Protein AF-A0A7W1SS09-F1 (afdb_monomer)

Secondary structure (DSSP, 8-state):
---------EEEE-SSBSSEEEEEE-S-TT-EEEEEEEETTS-EEEEEEEE--SSEEEEE-TTS-SEEEEEEEE-SS-EEEEEEEE--

Sequence (88 aa):
MEEIAREPAIRIFPNPAKGEINIQINDLSSERLEISLVDVLGRVVLSKQFINTQNELRLSLDDVDNGIFFLQVKSGTFTFHERIIIQK

Structure (mmCIF, N/CA/C/O backbone):
data_AF-A0A7W1SS09-F1
#
_entry.id   AF-A0A7W1SS09-F1
#
loop_
_atom_site.group_PDB
_atom_site.id
_atom_site.type_symbol
_atom_site.label_atom_id
_atom_site.label_alt_id
_atom_site.label_comp_id
_atom_site.label_asym_id
_atom_site.label_entity_id
_atom_site.label_seq_id
_atom_site.pdbx_PDB_ins_code
_atom_site.Cartn_x
_atom_site.Cartn_y
_atom_site.Cartn_z
_atom_site.occupancy
_atom_site.B_iso_or_equiv
_atom_site.auth_seq_id
_atom_site.auth_comp_id
_atom_site.auth_asym_id
_atom_site.auth_atom_id
_atom_site.pdbx_PDB_model_num
ATOM 1 N N . MET A 1 1 ? 16.013 -26.358 -18.661 1.00 52.84 1 MET A N 1
ATOM 2 C CA . MET A 1 1 ? 16.274 -25.283 -17.685 1.00 52.84 1 MET A CA 1
ATOM 3 C C . MET A 1 1 ? 14.974 -24.535 -17.545 1.00 52.84 1 MET A C 1
ATOM 5 O O . MET A 1 1 ? 14.500 -2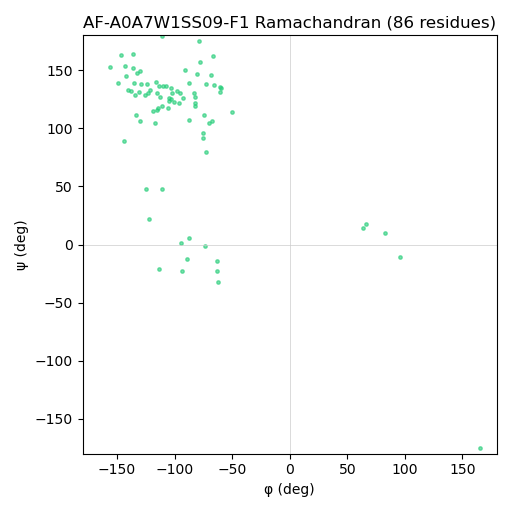4.009 -18.540 1.00 52.84 1 MET A O 1
ATOM 9 N N . GLU A 1 2 ? 14.353 -24.609 -16.377 1.00 50.44 2 GLU A N 1
ATOM 10 C CA . GLU A 1 2 ? 13.147 -23.841 -16.086 1.00 50.44 2 GLU A CA 1
ATOM 11 C C . GLU A 1 2 ? 13.624 -22.493 -15.555 1.00 50.44 2 GLU A C 1
ATOM 13 O O . GLU A 1 2 ? 14.226 -22.409 -14.485 1.00 50.44 2 GLU A O 1
ATOM 18 N N . GLU A 1 3 ? 13.486 -21.458 -16.376 1.00 53.28 3 GLU A N 1
ATOM 19 C CA . GLU A 1 3 ? 13.744 -20.088 -15.963 1.00 53.28 3 GLU A CA 1
ATOM 20 C C . GLU A 1 3 ? 12.559 -19.666 -15.098 1.00 53.28 3 GLU A C 1
ATOM 22 O O . GLU A 1 3 ? 11.512 -19.259 -15.596 1.00 53.28 3 GLU A O 1
ATOM 27 N N . ILE A 1 4 ? 12.680 -19.877 -13.787 1.00 56.47 4 ILE A N 1
ATOM 28 C CA . ILE A 1 4 ? 11.680 -19.401 -12.837 1.00 56.47 4 ILE A CA 1
ATOM 29 C C . ILE A 1 4 ? 11.776 -17.879 -12.869 1.00 56.47 4 ILE A C 1
ATOM 31 O O . ILE A 1 4 ? 12.749 -17.309 -12.366 1.00 56.47 4 ILE A O 1
ATOM 35 N N . ALA A 1 5 ? 10.791 -17.232 -13.492 1.00 55.88 5 ALA A N 1
ATOM 36 C CA . ALA A 1 5 ? 10.615 -15.794 -13.404 1.00 55.88 5 ALA A CA 1
ATOM 37 C C . ALA A 1 5 ? 10.643 -15.413 -11.918 1.00 55.88 5 ALA A C 1
ATOM 39 O O . ALA A 1 5 ? 9.802 -15.856 -11.134 1.00 55.88 5 ALA A O 1
ATOM 40 N N . ARG A 1 6 ? 11.671 -14.667 -11.506 1.00 60.56 6 ARG A N 1
ATOM 41 C CA . ARG A 1 6 ? 11.770 -14.175 -10.134 1.00 60.56 6 ARG A CA 1
ATOM 42 C C . ARG A 1 6 ? 10.691 -13.122 -9.953 1.00 60.56 6 ARG A C 1
ATOM 44 O O . ARG A 1 6 ? 10.834 -12.010 -10.452 1.00 60.56 6 ARG A O 1
ATOM 51 N N . GLU A 1 7 ? 9.616 -13.476 -9.259 1.00 64.00 7 GLU A N 1
ATOM 52 C CA . GLU A 1 7 ? 8.686 -12.469 -8.767 1.00 64.00 7 GLU A CA 1
ATOM 53 C C . GLU A 1 7 ? 9.447 -11.522 -7.827 1.00 64.00 7 GLU A C 1
ATOM 55 O O . GLU A 1 7 ? 10.245 -11.982 -6.998 1.00 64.00 7 GLU A O 1
ATOM 60 N N . PRO A 1 8 ? 9.251 -10.203 -7.961 1.00 67.56 8 PRO A N 1
ATOM 61 C CA . PRO A 1 8 ? 9.933 -9.238 -7.120 1.00 67.56 8 PRO A CA 1
ATOM 62 C C . PRO A 1 8 ? 9.564 -9.469 -5.655 1.00 67.56 8 PRO A C 1
ATOM 64 O O . PRO A 1 8 ? 8.391 -9.579 -5.294 1.00 67.56 8 PRO A O 1
ATOM 67 N N . ALA A 1 9 ? 10.574 -9.525 -4.788 1.00 82.19 9 ALA A N 1
ATOM 68 C CA . ALA A 1 9 ? 10.353 -9.678 -3.358 1.00 82.19 9 ALA A CA 1
ATOM 69 C C . ALA A 1 9 ? 9.867 -8.345 -2.768 1.00 82.19 9 ALA A C 1
ATOM 71 O O . ALA A 1 9 ? 10.676 -7.476 -2.429 1.00 82.19 9 ALA A O 1
ATOM 72 N N . ILE A 1 10 ? 8.544 -8.204 -2.646 1.00 88.88 10 ILE A N 1
ATOM 73 C CA . ILE A 1 10 ? 7.877 -7.052 -2.030 1.00 88.88 10 ILE A CA 1
ATOM 74 C C . ILE A 1 10 ? 7.524 -7.388 -0.579 1.00 88.88 10 ILE A C 1
ATOM 76 O O . ILE A 1 10 ? 6.975 -8.450 -0.289 1.00 88.88 10 ILE A O 1
ATOM 80 N N . ARG A 1 11 ? 7.848 -6.487 0.352 1.00 91.25 11 ARG A N 1
ATOM 81 C CA . ARG A 1 11 ? 7.487 -6.601 1.773 1.00 91.25 11 ARG A CA 1
ATOM 82 C C . ARG A 1 11 ? 6.831 -5.320 2.247 1.00 91.25 11 ARG A C 1
ATOM 84 O O . ARG A 1 11 ? 7.311 -4.237 1.932 1.00 91.25 11 ARG A O 1
ATOM 91 N N . ILE A 1 12 ? 5.767 -5.444 3.034 1.00 93.69 12 ILE A N 1
ATOM 92 C CA . ILE A 1 12 ? 5.034 -4.295 3.571 1.00 93.69 12 ILE A CA 1
ATOM 93 C C . ILE A 1 12 ? 4.947 -4.417 5.085 1.00 93.69 12 ILE A C 1
ATOM 95 O O . ILE A 1 12 ? 4.558 -5.460 5.609 1.00 93.69 12 ILE A O 1
ATOM 99 N N . PHE A 1 13 ? 5.326 -3.356 5.793 1.00 95.88 13 PHE A N 1
ATOM 100 C CA . PHE A 1 13 ? 5.320 -3.328 7.252 1.00 95.88 13 PHE A CA 1
ATOM 101 C C . PHE A 1 13 ? 5.228 -1.894 7.797 1.00 95.88 13 PHE A C 1
ATOM 103 O O . PHE A 1 13 ? 5.714 -0.965 7.159 1.00 95.88 13 PHE A O 1
ATOM 110 N N . PRO A 1 14 ? 4.680 -1.690 9.004 1.00 94.25 14 PRO A N 1
ATOM 111 C CA . PRO A 1 14 ? 4.024 -2.691 9.842 1.00 94.25 14 PRO A CA 1
ATOM 112 C C . PRO A 1 14 ? 2.591 -3.001 9.374 1.00 94.25 14 PRO A C 1
ATOM 114 O O . PRO A 1 14 ? 1.943 -2.193 8.717 1.00 94.25 14 PRO A O 1
ATOM 117 N N . ASN A 1 15 ? 2.094 -4.181 9.744 1.00 92.19 15 ASN A N 1
ATOM 118 C CA . ASN A 1 15 ? 0.685 -4.558 9.632 1.00 92.19 15 ASN A CA 1
ATOM 119 C C . ASN A 1 15 ? 0.263 -5.207 10.969 1.00 92.19 15 ASN A C 1
ATOM 121 O O . ASN A 1 15 ? 0.777 -6.285 11.274 1.00 92.19 15 ASN A O 1
ATOM 125 N N . PRO A 1 16 ? -0.609 -4.587 11.790 1.00 94.62 16 PRO A N 1
ATOM 126 C CA . PRO A 1 16 ? -1.374 -3.366 11.516 1.00 94.62 16 PRO A CA 1
ATOM 127 C C . PRO A 1 16 ? -0.533 -2.081 11.408 1.00 94.62 16 PRO A C 1
ATOM 129 O O . PRO A 1 16 ? 0.461 -1.911 12.115 1.00 94.62 16 PRO A O 1
ATOM 132 N N . ALA A 1 17 ? -0.954 -1.171 10.531 1.00 95.12 17 ALA A N 1
ATOM 133 C CA . ALA A 1 17 ? -0.338 0.126 10.282 1.00 95.12 17 ALA A CA 1
ATOM 134 C C . ALA A 1 17 ? -0.880 1.204 11.233 1.00 95.12 17 ALA A C 1
ATOM 136 O O . ALA A 1 17 ? -2.087 1.286 11.460 1.00 95.12 17 ALA A O 1
ATOM 137 N N . LYS A 1 18 ? 0.006 2.074 11.732 1.00 92.94 18 LYS A N 1
ATOM 138 C CA . LYS A 1 18 ? -0.318 3.182 12.654 1.00 92.94 18 LYS A CA 1
ATOM 139 C C . LYS A 1 18 ? -0.160 4.557 11.993 1.00 92.94 18 LYS A C 1
ATOM 141 O O . LYS A 1 18 ? 0.501 5.432 12.535 1.00 92.94 18 LYS A O 1
ATOM 146 N N . GLY A 1 19 ? -0.705 4.719 10.789 1.00 90.06 19 GLY A N 1
ATOM 147 C CA . GLY A 1 19 ? -0.611 5.969 10.017 1.00 90.06 19 GLY A CA 1
ATOM 148 C C . GLY A 1 19 ? 0.515 6.014 8.984 1.00 90.06 19 GLY A C 1
ATOM 149 O O . GLY A 1 19 ? 0.478 6.852 8.095 1.00 90.06 19 GLY A O 1
ATOM 150 N N . GLU A 1 20 ? 1.449 5.065 8.988 1.00 94.44 20 GLU A N 1
ATOM 151 C CA . GLU A 1 20 ? 2.415 4.889 7.900 1.00 94.44 20 GLU A CA 1
ATOM 152 C C . GLU A 1 20 ? 2.717 3.409 7.649 1.00 94.44 20 GLU A C 1
ATOM 154 O O . GLU A 1 20 ? 2.608 2.575 8.554 1.00 94.44 20 GLU A O 1
ATOM 159 N N . ILE A 1 21 ? 3.105 3.094 6.412 1.00 95.25 21 ILE A N 1
ATOM 160 C CA . ILE A 1 21 ? 3.698 1.810 6.029 1.00 95.25 21 ILE A CA 1
ATOM 161 C C . ILE A 1 21 ? 4.976 2.040 5.228 1.00 95.25 21 ILE A C 1
ATOM 163 O O . ILE A 1 21 ? 5.098 3.008 4.476 1.00 95.25 21 ILE A O 1
ATOM 167 N N . ASN A 1 22 ? 5.907 1.106 5.362 1.00 94.19 22 ASN A N 1
ATOM 168 C CA . ASN A 1 22 ? 7.077 0.972 4.515 1.00 94.19 22 ASN A CA 1
ATOM 169 C C . ASN A 1 22 ? 6.838 -0.177 3.541 1.00 94.19 22 ASN A C 1
ATOM 171 O O . ASN A 1 22 ? 6.35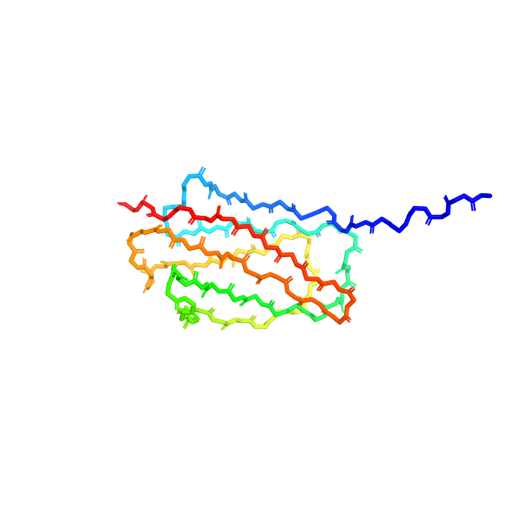4 -1.248 3.916 1.00 94.19 22 ASN A O 1
ATOM 175 N N . ILE A 1 23 ? 7.166 0.079 2.284 1.00 92.44 23 ILE A N 1
ATOM 176 C CA . ILE A 1 23 ? 7.052 -0.845 1.169 1.00 92.44 23 ILE A CA 1
ATOM 177 C C . ILE A 1 23 ? 8.477 -1.071 0.684 1.00 92.44 23 ILE A C 1
ATOM 179 O O . ILE A 1 23 ? 9.082 -0.193 0.071 1.00 92.44 23 ILE A O 1
ATOM 183 N N . GLN A 1 24 ? 9.029 -2.234 1.003 1.00 90.88 24 GLN A N 1
ATOM 184 C CA . GLN A 1 24 ? 10.347 -2.642 0.551 1.00 90.88 24 GLN A CA 1
ATOM 185 C C . GLN A 1 24 ? 10.207 -3.434 -0.745 1.00 90.88 24 GLN A C 1
ATOM 187 O O . GLN A 1 24 ? 9.456 -4.408 -0.798 1.00 90.88 24 GLN A O 1
ATOM 192 N N . ILE A 1 25 ? 10.929 -3.017 -1.777 1.00 87.62 25 ILE A N 1
ATOM 193 C CA . ILE A 1 25 ? 10.850 -3.563 -3.127 1.00 87.62 25 ILE A CA 1
ATOM 194 C C . ILE A 1 25 ? 12.268 -3.876 -3.591 1.00 87.62 25 ILE A C 1
ATOM 196 O O . ILE A 1 25 ? 13.044 -2.972 -3.902 1.00 87.62 25 ILE A O 1
ATOM 200 N N . ASN A 1 26 ? 12.607 -5.162 -3.628 1.00 81.69 26 ASN A N 1
ATOM 201 C CA . ASN A 1 26 ? 13.900 -5.613 -4.135 1.00 81.69 26 ASN A CA 1
ATOM 202 C C . ASN A 1 26 ? 13.809 -5.915 -5.639 1.00 81.69 26 ASN A C 1
ATOM 204 O O . ASN A 1 26 ? 12.757 -6.317 -6.131 1.00 81.69 26 ASN A O 1
ATOM 208 N N . ASP A 1 27 ? 14.925 -5.741 -6.348 1.00 73.75 27 ASP A N 1
ATOM 209 C CA . ASP A 1 27 ? 15.108 -6.125 -7.758 1.00 73.75 27 ASP A CA 1
ATOM 210 C C . ASP A 1 27 ? 14.264 -5.363 -8.806 1.00 73.75 27 ASP A C 1
ATOM 212 O O . ASP A 1 27 ? 14.176 -5.798 -9.949 1.00 73.75 27 ASP A O 1
ATOM 216 N N . LEU A 1 28 ? 13.700 -4.194 -8.467 1.00 71.50 28 LEU A N 1
ATOM 217 C CA . LEU A 1 28 ? 12.907 -3.359 -9.394 1.00 71.50 28 LEU A CA 1
ATOM 218 C C . LEU A 1 28 ? 13.425 -1.922 -9.506 1.00 71.50 28 LEU A C 1
ATOM 220 O O . LEU A 1 28 ? 12.667 -0.960 -9.369 1.00 71.50 28 LEU A O 1
ATOM 224 N N . SER A 1 29 ? 14.730 -1.742 -9.693 1.00 70.62 29 SER A N 1
ATOM 225 C CA . SER A 1 29 ? 15.304 -0.400 -9.782 1.00 70.62 29 SER A CA 1
ATOM 226 C C . SER A 1 29 ? 14.811 0.346 -11.028 1.00 70.62 29 SER A C 1
ATOM 228 O O . SER A 1 29 ? 14.761 -0.187 -12.131 1.00 70.62 29 SER A O 1
ATOM 230 N N . SER A 1 30 ? 14.477 1.624 -10.851 1.00 75.75 30 SER A N 1
ATOM 231 C CA . SER A 1 30 ? 14.062 2.553 -11.912 1.00 75.75 30 SER A CA 1
ATOM 232 C C . SER A 1 30 ? 12.757 2.205 -12.647 1.00 75.75 30 SER A C 1
ATOM 234 O O . SER A 1 30 ? 12.454 2.823 -13.669 1.00 75.75 30 SER A O 1
ATOM 236 N N . GLU A 1 31 ? 11.938 1.290 -12.121 1.00 82.38 31 GLU A N 1
ATOM 237 C CA . GLU A 1 31 ? 10.591 1.046 -12.645 1.00 82.38 31 GLU A CA 1
ATOM 238 C C . GLU A 1 31 ? 9.577 2.084 -12.141 1.00 82.38 31 GLU A C 1
ATOM 240 O O . GLU A 1 31 ? 9.656 2.576 -11.010 1.00 82.38 31 GLU A O 1
ATOM 245 N N . ARG A 1 32 ? 8.595 2.417 -12.990 1.00 89.12 32 ARG A N 1
ATOM 246 C CA . ARG A 1 32 ? 7.434 3.216 -12.584 1.00 89.12 32 ARG A CA 1
ATOM 247 C C . ARG A 1 32 ? 6.414 2.295 -11.926 1.00 89.12 32 ARG A C 1
ATOM 249 O O . ARG A 1 32 ? 5.878 1.404 -12.578 1.00 89.12 32 ARG A O 1
ATOM 256 N N . LEU A 1 33 ? 6.112 2.577 -10.667 1.00 91.00 33 LEU A N 1
ATOM 257 C CA . LEU A 1 33 ? 5.141 1.853 -9.865 1.00 91.00 33 LEU A CA 1
ATOM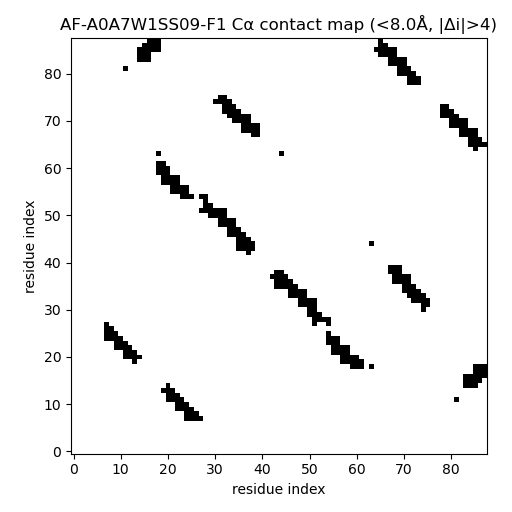 258 C C . LEU A 1 33 ? 3.909 2.717 -9.616 1.00 91.00 33 LEU A C 1
ATOM 260 O O . LEU A 1 33 ? 4.013 3.897 -9.282 1.00 91.00 33 LEU A O 1
ATOM 264 N N . GLU A 1 34 ? 2.741 2.110 -9.750 1.00 93.62 34 GLU A N 1
ATOM 265 C CA . GLU A 1 34 ? 1.461 2.666 -9.335 1.00 93.62 34 GLU A CA 1
ATOM 266 C C . GLU A 1 34 ? 1.014 1.951 -8.062 1.00 93.62 34 GLU A C 1
ATOM 268 O O . GLU A 1 34 ? 0.810 0.737 -8.050 1.00 93.62 34 GLU A O 1
ATOM 273 N N . ILE A 1 35 ? 0.887 2.710 -6.979 1.00 93.81 35 ILE A N 1
ATOM 274 C CA . ILE A 1 35 ? 0.495 2.205 -5.670 1.00 93.81 35 ILE A CA 1
ATOM 275 C C . ILE A 1 35 ? -0.884 2.744 -5.355 1.00 93.81 35 ILE A C 1
ATOM 277 O O . ILE A 1 35 ? -1.075 3.956 -5.276 1.00 93.81 35 ILE A O 1
ATOM 281 N N . SER A 1 36 ? -1.837 1.840 -5.168 1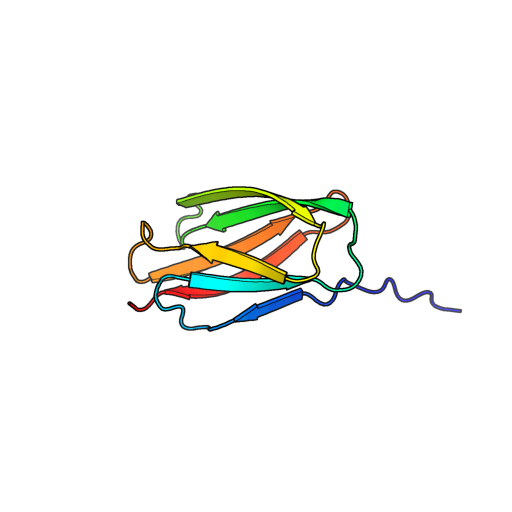.00 95.69 36 SER A N 1
ATOM 282 C CA . SER A 1 36 ? -3.214 2.176 -4.820 1.00 95.69 36 SER A CA 1
ATOM 283 C C . SER A 1 36 ? -3.627 1.468 -3.540 1.00 95.69 36 SER A C 1
ATOM 285 O O . SER A 1 36 ? -3.327 0.294 -3.350 1.00 95.69 36 SER A O 1
ATOM 287 N N . LEU A 1 37 ? -4.331 2.175 -2.667 1.00 96.06 37 LEU A N 1
ATOM 288 C CA . LEU A 1 37 ? -5.002 1.601 -1.513 1.00 96.06 37 LEU A CA 1
ATOM 289 C C . LEU A 1 37 ? -6.493 1.519 -1.824 1.00 96.06 37 LEU A C 1
ATOM 291 O O . LEU A 1 37 ? -7.109 2.521 -2.192 1.00 96.06 37 LEU A O 1
ATOM 295 N N . VAL A 1 38 ? -7.056 0.326 -1.689 1.00 96.81 38 VAL A N 1
ATOM 296 C CA . VAL A 1 38 ? -8.438 0.021 -2.058 1.00 96.81 38 VAL A CA 1
ATOM 297 C C . VAL A 1 38 ? -9.178 -0.487 -0.829 1.00 96.81 38 VAL A C 1
ATOM 299 O O . VAL A 1 38 ? -8.659 -1.331 -0.100 1.00 96.81 38 VAL A O 1
ATOM 302 N N . ASP A 1 39 ? -10.374 0.026 -0.564 1.00 95.06 39 ASP A N 1
ATOM 303 C CA . ASP A 1 39 ? -11.201 -0.476 0.534 1.00 95.06 39 ASP A CA 1
ATOM 304 C C . ASP A 1 39 ? -11.922 -1.790 0.176 1.00 95.06 39 ASP A C 1
ATOM 306 O O . ASP A 1 39 ? -11.880 -2.275 -0.956 1.00 95.06 39 ASP A O 1
ATOM 310 N N . VAL A 1 40 ? -12.620 -2.380 1.150 1.00 93.94 40 VAL A N 1
ATOM 311 C CA . VAL A 1 40 ? -13.378 -3.633 0.960 1.00 93.94 40 VAL A CA 1
ATOM 312 C C . VAL A 1 40 ? -14.527 -3.529 -0.051 1.00 93.94 40 VAL A C 1
ATOM 314 O O . VAL A 1 40 ? -15.050 -4.554 -0.478 1.00 93.94 40 VAL A O 1
ATOM 317 N N . LEU A 1 41 ? -14.931 -2.313 -0.430 1.00 94.56 41 LEU A N 1
ATOM 318 C CA . LEU A 1 41 ? -15.966 -2.049 -1.432 1.00 94.56 41 LEU A CA 1
ATOM 319 C C . LEU A 1 41 ? -15.370 -1.819 -2.831 1.00 94.56 41 LEU A C 1
ATOM 321 O O . LEU A 1 41 ? -16.117 -1.558 -3.773 1.00 94.56 41 LEU A O 1
ATOM 325 N N . GLY A 1 42 ? -14.044 -1.900 -2.982 1.00 92.69 42 GLY A N 1
ATOM 326 C CA . GLY A 1 42 ? -13.350 -1.668 -4.247 1.00 92.69 42 GLY A CA 1
ATOM 327 C C . GLY A 1 42 ? -13.084 -0.191 -4.555 1.00 92.69 42 GLY A C 1
ATOM 328 O O . GLY A 1 42 ? -12.689 0.134 -5.674 1.00 92.69 42 GLY A O 1
ATOM 329 N N . ARG A 1 43 ? -13.297 0.724 -3.602 1.00 94.81 43 ARG A N 1
ATOM 330 C CA . ARG A 1 43 ? -13.045 2.157 -3.803 1.00 94.81 43 ARG A CA 1
ATOM 331 C C . ARG A 1 43 ? -11.569 2.457 -3.568 1.00 94.81 43 ARG A C 1
ATOM 333 O O . ARG A 1 43 ? -11.014 2.083 -2.537 1.00 94.81 43 ARG A O 1
ATOM 340 N N . VAL A 1 44 ? -10.945 3.168 -4.505 1.00 94.94 44 VAL A N 1
ATOM 341 C CA . VAL A 1 44 ? -9.570 3.661 -4.352 1.00 94.94 44 VAL A CA 1
ATOM 342 C C . VAL A 1 44 ? -9.582 4.838 -3.379 1.00 94.94 44 VAL A C 1
ATOM 344 O O . VAL A 1 44 ? -10.126 5.894 -3.693 1.00 94.94 44 VAL A O 1
ATOM 347 N N . VAL A 1 45 ? -8.994 4.648 -2.200 1.00 94.69 45 VAL A N 1
ATOM 348 C CA . VAL A 1 45 ? -8.906 5.680 -1.151 1.00 94.69 45 VAL A CA 1
ATOM 349 C C . VAL A 1 45 ? -7.608 6.480 -1.230 1.00 94.69 45 VAL A C 1
ATOM 351 O O . VAL A 1 45 ? -7.548 7.615 -0.771 1.00 94.69 45 VAL A O 1
ATOM 354 N N . LEU A 1 46 ? -6.572 5.910 -1.845 1.00 93.69 46 LEU A N 1
ATOM 355 C CA . LEU A 1 46 ? -5.305 6.578 -2.112 1.00 93.69 46 LEU A CA 1
ATOM 356 C C . LEU A 1 46 ? -4.702 6.003 -3.391 1.00 93.69 46 LEU A C 1
ATOM 3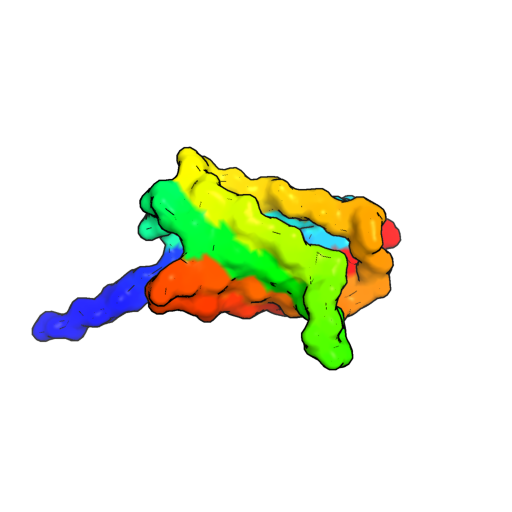58 O O . LEU A 1 46 ? -4.724 4.793 -3.586 1.00 93.69 46 LEU A O 1
ATOM 362 N N . SER A 1 47 ? -4.131 6.854 -4.242 1.00 94.12 47 SER A N 1
ATOM 363 C CA . SER A 1 47 ? -3.331 6.427 -5.393 1.00 94.12 47 SER A CA 1
ATOM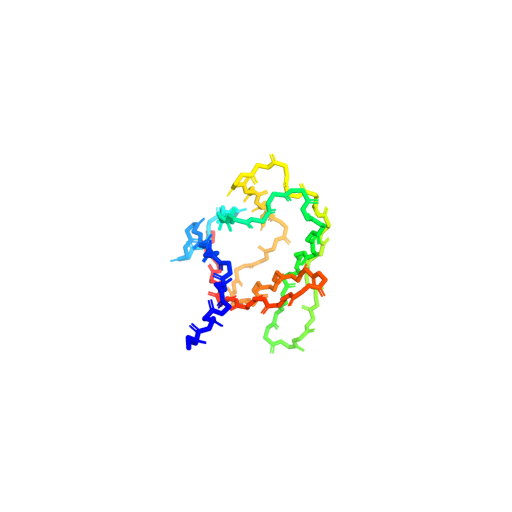 364 C C . SER A 1 47 ? -2.131 7.348 -5.560 1.00 94.12 47 SER A C 1
ATOM 366 O O . SER A 1 47 ? -2.254 8.572 -5.468 1.00 94.12 47 SER A O 1
ATOM 368 N N . LYS A 1 48 ? -0.954 6.756 -5.758 1.00 92.06 48 LYS A N 1
ATOM 369 C CA . LYS A 1 48 ? 0.304 7.467 -5.971 1.00 92.06 48 LYS A CA 1
ATOM 370 C C . LYS A 1 48 ? 1.161 6.736 -6.993 1.00 92.06 48 LYS A C 1
ATOM 372 O O . LYS A 1 48 ? 1.188 5.510 -7.045 1.00 92.06 48 LYS A O 1
ATOM 377 N N . GLN A 1 49 ? 1.895 7.508 -7.784 1.00 91.38 49 GLN A N 1
ATOM 378 C CA . GLN A 1 49 ? 2.888 6.991 -8.718 1.00 91.38 49 GLN A CA 1
ATOM 379 C C . GLN A 1 49 ? 4.284 7.308 -8.199 1.00 91.38 49 GLN A C 1
ATOM 381 O O . GLN A 1 49 ? 4.549 8.429 -7.766 1.00 91.38 49 GLN A O 1
ATOM 386 N N . PHE A 1 50 ? 5.176 6.329 -8.277 1.00 86.44 50 PHE A N 1
ATOM 387 C CA . PHE A 1 50 ? 6.559 6.462 -7.844 1.00 86.44 50 PHE A CA 1
ATOM 388 C C . PHE A 1 50 ? 7.494 5.907 -8.907 1.00 86.44 50 PHE A C 1
ATOM 390 O O . PHE A 1 50 ? 7.164 4.958 -9.615 1.00 86.44 50 PHE A O 1
ATOM 397 N N . ILE A 1 51 ? 8.675 6.503 -9.017 1.00 85.38 51 ILE A N 1
ATOM 398 C CA . ILE A 1 51 ? 9.798 5.877 -9.710 1.00 85.38 51 ILE A CA 1
ATOM 399 C C . ILE A 1 51 ? 10.621 5.214 -8.619 1.00 85.38 51 ILE A C 1
ATOM 401 O O . ILE A 1 51 ? 11.038 5.895 -7.681 1.00 85.38 51 ILE A O 1
ATOM 405 N N . ASN A 1 52 ? 10.822 3.903 -8.719 1.00 80.69 52 ASN A N 1
ATOM 406 C CA . ASN A 1 52 ? 11.528 3.136 -7.705 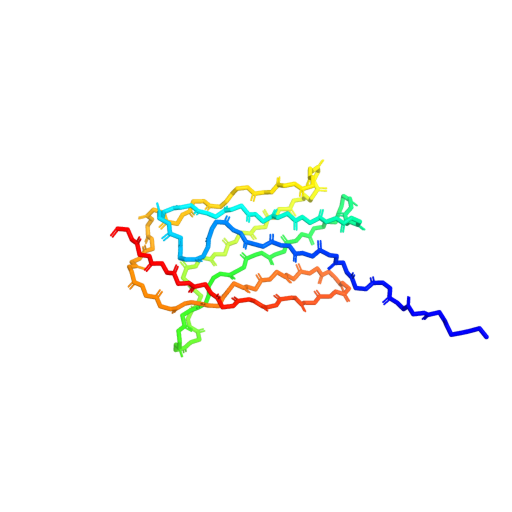1.00 80.69 52 ASN A CA 1
ATOM 407 C C . ASN A 1 52 ? 13.037 3.432 -7.757 1.00 80.69 52 ASN A C 1
ATOM 409 O O . ASN A 1 52 ? 13.818 2.703 -8.364 1.00 80.69 52 ASN A O 1
ATOM 413 N N . THR A 1 53 ? 13.452 4.558 -7.182 1.00 79.75 53 THR A N 1
ATOM 414 C CA . THR A 1 53 ? 14.860 4.979 -7.114 1.00 79.75 53 THR A CA 1
ATOM 415 C C . THR A 1 53 ? 15.573 4.446 -5.871 1.00 79.75 53 THR A C 1
ATOM 417 O O . THR A 1 53 ? 16.797 4.517 -5.792 1.00 79.75 53 THR A O 1
ATOM 420 N N . GLN A 1 54 ? 14.819 3.910 -4.909 1.00 78.12 54 GLN A N 1
ATOM 421 C CA . GLN A 1 54 ? 15.291 3.353 -3.642 1.00 78.12 54 GLN A CA 1
ATOM 422 C C . GLN A 1 54 ? 14.564 2.033 -3.380 1.00 78.12 54 GLN A C 1
ATOM 424 O O . GLN A 1 54 ? 13.423 1.882 -3.787 1.00 78.12 54 GLN A O 1
ATOM 429 N N . ASN A 1 55 ? 15.182 1.097 -2.660 1.00 83.06 55 ASN A N 1
ATOM 430 C CA . ASN A 1 55 ? 14.552 -0.197 -2.351 1.00 83.06 55 ASN A CA 1
ATOM 431 C C . ASN A 1 55 ? 13.437 -0.100 -1.296 1.00 83.06 55 ASN A C 1
ATOM 433 O O . ASN A 1 55 ? 12.847 -1.115 -0.937 1.00 83.06 55 ASN A O 1
ATOM 437 N N . GLU A 1 56 ? 13.177 1.089 -0.757 1.00 86.50 56 GLU A N 1
ATOM 438 C CA . GLU A 1 56 ? 12.191 1.322 0.288 1.00 86.50 56 GLU A CA 1
ATOM 439 C C . GLU A 1 56 ? 11.408 2.595 -0.018 1.00 86.50 56 GLU A C 1
ATOM 441 O O . GLU A 1 56 ? 11.977 3.643 -0.324 1.00 86.50 56 GLU A O 1
ATOM 446 N N . LEU A 1 57 ? 10.088 2.493 0.084 1.00 89.31 57 LEU A N 1
ATOM 447 C CA . LEU A 1 57 ? 9.163 3.600 -0.058 1.00 89.31 57 LEU A CA 1
ATOM 448 C C . LEU A 1 57 ? 8.310 3.710 1.198 1.00 89.31 57 LEU A C 1
ATOM 450 O O . LEU A 1 57 ? 7.673 2.745 1.619 1.00 89.31 57 LEU A O 1
ATOM 454 N N . ARG A 1 58 ? 8.221 4.921 1.741 1.00 91.69 58 ARG A N 1
ATOM 455 C CA . ARG A 1 58 ? 7.307 5.235 2.834 1.00 91.69 58 ARG A CA 1
ATOM 456 C C . ARG A 1 58 ? 6.009 5.827 2.300 1.00 91.69 58 ARG A C 1
ATOM 458 O O . ARG A 1 58 ? 6.023 6.789 1.530 1.00 91.69 58 ARG A O 1
ATOM 465 N N . LEU A 1 59 ? 4.887 5.285 2.755 1.00 92.69 59 LEU A N 1
ATOM 466 C CA . LEU A 1 59 ? 3.553 5.771 2.438 1.00 92.69 59 LEU A CA 1
ATOM 467 C C . LEU A 1 59 ? 2.844 6.210 3.723 1.00 92.69 59 LEU A C 1
ATOM 469 O O . LEU A 1 59 ? 2.547 5.380 4.580 1.00 92.69 59 LEU A O 1
ATOM 473 N N . SER A 1 60 ? 2.561 7.512 3.838 1.00 92.94 60 SER A N 1
ATOM 474 C CA . SER A 1 60 ? 1.659 8.035 4.874 1.00 92.94 60 SER A CA 1
ATOM 475 C C . SER A 1 60 ? 0.212 7.665 4.539 1.00 92.94 60 SER A C 1
ATOM 477 O O . SER A 1 60 ? -0.220 7.730 3.383 1.00 92.94 60 SER A O 1
ATOM 479 N N . LEU A 1 61 ? -0.500 7.263 5.583 1.00 93.25 61 LEU A N 1
ATOM 480 C CA . LEU A 1 61 ? -1.898 6.862 5.645 1.00 93.25 61 LEU A CA 1
ATOM 481 C C . LEU A 1 61 ? -2.654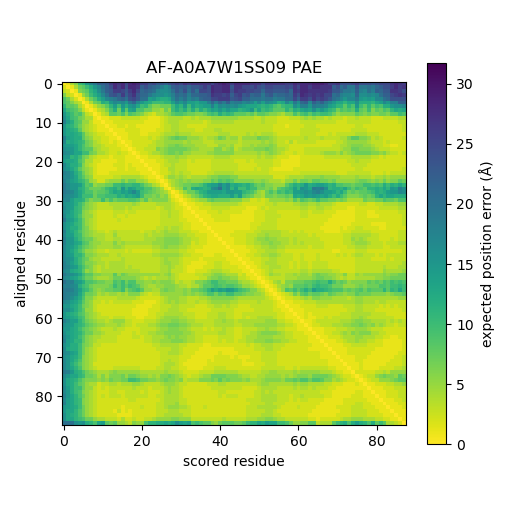 7.750 6.647 1.00 93.25 61 LEU A C 1
ATOM 483 O O . LEU A 1 61 ? -3.680 7.333 7.181 1.00 93.25 61 LEU A O 1
ATOM 487 N N . ASP A 1 62 ? -2.150 8.949 6.953 1.00 89.31 62 ASP A N 1
ATOM 488 C CA . ASP A 1 62 ? -2.708 9.832 7.988 1.00 89.31 62 ASP A CA 1
ATOM 489 C C . ASP A 1 62 ? -4.146 10.273 7.685 1.00 89.31 62 ASP A C 1
ATOM 491 O O . ASP A 1 62 ? -4.967 10.318 8.600 1.00 89.31 62 ASP A O 1
ATOM 495 N N . ASP A 1 63 ? -4.485 10.429 6.405 1.00 89.38 63 ASP A N 1
ATOM 496 C CA . ASP A 1 63 ? -5.835 10.774 5.933 1.00 89.38 63 ASP A CA 1
ATOM 497 C C . ASP A 1 63 ? -6.744 9.548 5.703 1.00 89.38 63 ASP A C 1
ATOM 499 O O . ASP A 1 63 ? -7.850 9.676 5.183 1.00 89.38 63 ASP A O 1
ATOM 503 N N . VAL A 1 64 ? -6.280 8.341 6.051 1.00 92.06 64 VAL A N 1
ATOM 504 C CA . VAL A 1 64 ? -7.044 7.092 5.899 1.00 92.06 64 VAL A CA 1
ATOM 505 C C . VAL A 1 64 ? -7.557 6.617 7.257 1.00 92.06 64 VAL A C 1
ATOM 507 O O . VAL A 1 64 ? -6.781 6.452 8.203 1.00 92.06 64 VAL A O 1
ATOM 510 N N . ASP A 1 65 ? -8.861 6.379 7.357 1.00 93.19 65 ASP A N 1
ATOM 511 C CA . ASP A 1 65 ? -9.497 5.877 8.576 1.00 93.19 65 ASP A CA 1
ATOM 512 C C . ASP A 1 65 ? -9.076 4.440 8.925 1.00 93.19 65 ASP A C 1
ATOM 514 O O . ASP A 1 65 ? -8.583 3.674 8.093 1.00 93.19 65 ASP A O 1
ATOM 518 N N . ASN A 1 66 ? -9.311 4.059 10.182 1.00 95.44 66 ASN A N 1
ATOM 519 C CA . ASN A 1 66 ? -9.102 2.691 10.647 1.00 95.44 66 ASN A CA 1
ATOM 520 C C . ASN A 1 66 ? -9.996 1.711 9.873 1.00 95.44 66 ASN A C 1
ATOM 522 O O . ASN A 1 66 ? -11.191 1.944 9.691 1.00 95.44 66 ASN A O 1
ATOM 526 N N . GLY A 1 67 ? -9.430 0.582 9.449 1.00 95.25 67 GLY A N 1
ATOM 527 C CA . GLY A 1 67 ? -10.156 -0.380 8.626 1.00 95.25 67 GLY A CA 1
ATOM 528 C C . GLY A 1 67 ? -9.272 -1.413 7.941 1.00 95.25 67 GLY A C 1
ATOM 529 O O . GLY A 1 67 ? -8.063 -1.489 8.169 1.00 95.25 67 GLY A O 1
ATOM 530 N N . ILE A 1 68 ? -9.906 -2.230 7.101 1.00 96.19 68 ILE A N 1
ATOM 531 C CA . ILE A 1 68 ? -9.239 -3.222 6.256 1.00 96.19 68 ILE A CA 1
ATOM 532 C C . ILE A 1 68 ? -9.166 -2.670 4.839 1.00 96.19 68 ILE A C 1
ATOM 534 O O . ILE A 1 68 ? -10.178 -2.250 4.277 1.00 96.19 68 ILE A O 1
ATOM 538 N N . PHE A 1 69 ? -7.974 -2.732 4.264 1.00 96.81 69 PHE A N 1
ATOM 539 C CA . PHE A 1 69 ? -7.694 -2.273 2.917 1.00 96.81 69 PHE A CA 1
ATOM 540 C C . PHE A 1 69 ? -6.827 -3.287 2.176 1.00 96.81 69 PHE A C 1
ATOM 542 O O . PHE A 1 69 ? -6.181 -4.155 2.770 1.00 96.81 69 PHE A O 1
ATOM 549 N N . PHE A 1 70 ? -6.792 -3.148 0.862 1.00 96.69 70 PHE A N 1
ATOM 550 C CA . PHE A 1 70 ? -5.906 -3.876 -0.024 1.00 96.69 70 PHE A CA 1
ATOM 551 C C . PHE A 1 70 ? -4.948 -2.880 -0.660 1.00 96.69 70 PHE A C 1
ATOM 553 O O . PHE A 1 70 ? -5.367 -1.962 -1.367 1.00 96.69 70 PHE A O 1
ATOM 560 N N . LEU A 1 71 ? -3.659 -3.045 -0.380 1.00 95.31 71 LEU A N 1
ATOM 561 C CA . LEU A 1 71 ? -2.614 -2.322 -1.080 1.00 95.31 71 LEU A CA 1
ATOM 562 C C . LEU A 1 71 ? -2.330 -3.049 -2.389 1.00 95.31 71 LEU A C 1
ATOM 564 O O . LEU A 1 71 ? -2.046 -4.243 -2.391 1.00 95.31 71 LEU A O 1
ATOM 568 N N . GLN A 1 72 ? -2.386 -2.316 -3.489 1.00 94.81 72 GLN A N 1
ATOM 569 C CA . GLN A 1 72 ? -2.034 -2.783 -4.815 1.00 94.81 72 GLN A CA 1
ATOM 570 C C . GLN A 1 72 ? -0.785 -2.043 -5.286 1.00 94.81 72 GLN A C 1
ATOM 572 O O . GLN A 1 72 ? -0.768 -0.815 -5.302 1.00 94.81 72 GLN A O 1
ATOM 577 N N . VAL A 1 73 ? 0.238 -2.789 -5.699 1.00 92.38 73 VAL A N 1
ATOM 578 C CA . VAL A 1 73 ? 1.450 -2.267 -6.340 1.00 92.38 73 VAL A CA 1
ATOM 579 C C . VAL A 1 73 ? 1.492 -2.807 -7.758 1.00 92.38 73 VAL A C 1
ATOM 581 O O . VAL A 1 73 ? 1.586 -4.014 -7.968 1.00 92.38 73 VAL A O 1
ATOM 584 N N . LYS A 1 74 ? 1.400 -1.920 -8.741 1.00 91.38 74 LYS A N 1
ATOM 585 C CA . LYS A 1 74 ? 1.392 -2.272 -10.157 1.00 91.38 74 LYS A CA 1
ATOM 586 C C . LYS A 1 74 ? 2.626 -1.709 -10.846 1.00 91.38 74 LYS A C 1
ATOM 588 O O . LYS A 1 74 ? 2.909 -0.520 -10.734 1.00 91.38 74 LYS A O 1
ATOM 593 N N . SER A 1 75 ? 3.315 -2.561 -11.592 1.00 87.19 75 SER A N 1
ATOM 594 C CA . SER A 1 75 ? 4.308 -2.170 -12.593 1.00 87.19 75 SER A CA 1
ATOM 595 C C . SER A 1 75 ? 3.777 -2.495 -13.995 1.00 87.19 75 SER A C 1
ATOM 597 O O . SER A 1 75 ? 2.675 -3.022 -14.160 1.00 87.19 75 SER A O 1
ATOM 599 N N . GLY A 1 76 ? 4.562 -2.197 -15.029 1.00 84.19 76 GLY A N 1
ATOM 600 C CA . GLY A 1 76 ? 4.283 -2.648 -16.392 1.00 84.19 76 GLY A CA 1
ATOM 601 C C . GLY A 1 76 ? 4.315 -4.174 -16.550 1.00 84.19 76 GLY A C 1
ATOM 602 O O . GLY A 1 76 ? 3.699 -4.692 -17.476 1.00 84.19 76 GLY A O 1
ATOM 603 N N . THR A 1 77 ? 5.006 -4.887 -15.655 1.00 83.00 77 THR A N 1
ATOM 604 C CA . THR A 1 77 ? 5.286 -6.330 -15.770 1.00 83.00 77 THR A CA 1
ATOM 605 C C . THR A 1 77 ? 4.597 -7.191 -14.714 1.00 83.00 77 THR A C 1
ATOM 607 O O . THR A 1 77 ? 4.410 -8.383 -14.942 1.00 83.00 77 THR A O 1
ATOM 610 N N . PHE A 1 78 ? 4.185 -6.621 -13.578 1.00 86.00 78 PHE A N 1
ATOM 611 C CA . PHE A 1 78 ? 3.550 -7.372 -12.494 1.00 86.00 78 PHE A CA 1
ATOM 612 C C . PHE A 1 78 ? 2.496 -6.544 -11.755 1.00 86.00 78 PHE A C 1
ATOM 614 O O . PHE A 1 78 ? 2.447 -5.314 -11.831 1.00 86.00 78 PHE A O 1
ATOM 621 N N . THR A 1 79 ? 1.639 -7.233 -11.007 1.00 90.50 79 THR A N 1
ATOM 622 C CA . THR A 1 79 ? 0.739 -6.620 -10.030 1.00 90.50 79 THR A CA 1
ATOM 623 C C . THR A 1 79 ? 0.791 -7.431 -8.746 1.00 90.50 79 THR A C 1
ATOM 625 O O . THR A 1 79 ? 0.639 -8.647 -8.770 1.00 90.50 79 THR A O 1
ATOM 628 N N . PHE A 1 80 ? 1.024 -6.746 -7.634 1.00 91.25 80 PHE A N 1
ATOM 629 C CA . PHE A 1 80 ? 1.108 -7.312 -6.298 1.00 91.25 80 PHE A CA 1
ATOM 630 C C . PHE A 1 80 ? -0.023 -6.755 -5.432 1.00 91.25 80 PHE A C 1
ATOM 632 O O . PHE A 1 80 ? -0.332 -5.564 -5.509 1.00 91.25 80 PHE A O 1
ATOM 639 N N . HIS A 1 81 ? -0.628 -7.610 -4.610 1.00 93.25 81 HIS A N 1
ATOM 640 C CA . HIS A 1 81 ? -1.726 -7.253 -3.718 1.00 93.25 81 HIS A CA 1
ATOM 641 C C . HIS A 1 81 ? -1.443 -7.762 -2.306 1.00 93.25 81 HIS A C 1
ATOM 643 O O . HIS A 1 81 ? -1.155 -8.941 -2.132 1.00 93.25 81 HIS A O 1
ATOM 649 N N . GLU A 1 82 ? -1.604 -6.902 -1.303 1.00 94.06 82 GLU A N 1
ATOM 650 C CA . GLU A 1 82 ? -1.447 -7.263 0.109 1.00 94.06 82 GLU A CA 1
ATOM 651 C C . GLU A 1 82 ? -2.591 -6.683 0.938 1.00 94.06 82 GLU A C 1
ATOM 653 O O . GLU A 1 82 ? -2.998 -5.533 0.755 1.00 94.06 82 GLU A O 1
ATOM 658 N N . ARG A 1 83 ? -3.107 -7.465 1.889 1.00 95.50 83 ARG A N 1
ATOM 659 C CA . ARG A 1 83 ? -4.125 -6.987 2.829 1.00 95.50 83 ARG A CA 1
ATOM 660 C C . ARG A 1 83 ? -3.465 -6.220 3.973 1.00 95.50 83 ARG A C 1
ATOM 662 O O . ARG A 1 83 ? -2.718 -6.801 4.757 1.00 95.50 83 ARG A O 1
ATOM 669 N N . ILE A 1 84 ? -3.841 -4.959 4.151 1.00 95.75 84 ILE A N 1
ATOM 670 C CA . ILE A 1 84 ? -3.342 -4.085 5.217 1.00 95.75 84 ILE A CA 1
ATOM 671 C C . ILE A 1 84 ? -4.472 -3.744 6.188 1.00 95.75 84 ILE A C 1
ATOM 673 O O . ILE A 1 84 ? -5.594 -3.438 5.785 1.00 95.75 84 ILE A O 1
ATOM 677 N N . ILE A 1 85 ? -4.168 -3.803 7.482 1.00 96.44 85 ILE A N 1
ATOM 678 C CA . ILE A 1 85 ? -5.059 -3.378 8.561 1.00 96.44 85 ILE A CA 1
ATOM 679 C C . ILE A 1 85 ? -4.538 -2.038 9.069 1.00 96.44 85 ILE A C 1
ATOM 681 O O . ILE A 1 85 ? -3.380 -1.951 9.464 1.00 96.44 85 ILE A O 1
ATOM 685 N N . ILE A 1 86 ? -5.369 -1.000 9.070 1.00 96.00 86 ILE A N 1
ATOM 686 C CA . ILE A 1 86 ? -5.023 0.310 9.636 1.00 96.00 86 ILE A CA 1
ATOM 687 C C . ILE A 1 86 ? -5.670 0.420 11.014 1.00 96.00 86 ILE A C 1
ATOM 689 O O . ILE A 1 86 ? -6.888 0.278 11.145 1.00 96.00 86 ILE A O 1
ATOM 693 N N . GLN A 1 87 ? -4.841 0.648 12.031 1.00 94.62 87 GLN A N 1
ATOM 694 C CA . GLN A 1 87 ? -5.248 0.803 13.423 1.00 94.62 87 GLN A CA 1
ATOM 695 C C . GLN A 1 87 ? -4.358 1.858 14.102 1.00 94.62 87 GLN A C 1
ATOM 697 O O . GLN A 1 87 ? -3.306 1.529 14.654 1.00 94.62 87 GLN A O 1
ATOM 702 N N . LYS A 1 88 ? -4.784 3.123 14.021 1.00 86.44 88 LYS A N 1
ATOM 703 C CA . LYS A 1 88 ? -4.203 4.282 14.718 1.00 86.44 88 LYS A CA 1
ATOM 704 C C . LYS A 1 88 ? -4.643 4.340 16.177 1.00 86.44 88 LYS A C 1
ATOM 706 O O . LYS A 1 88 ? -5.830 4.025 16.437 1.00 86.44 88 LYS A O 1
#

pLDDT: mean 87.53, std 11.19, range [50.44, 96.81]

Solvent-accessible surface area (backbone atoms only — not comparable to full-atom values): 5169 Å² total; per-residue (Å²): 133,85,82,74,78,78,74,67,59,68,46,74,40,56,75,65,15,65,40,44,36,38,42,34,44,4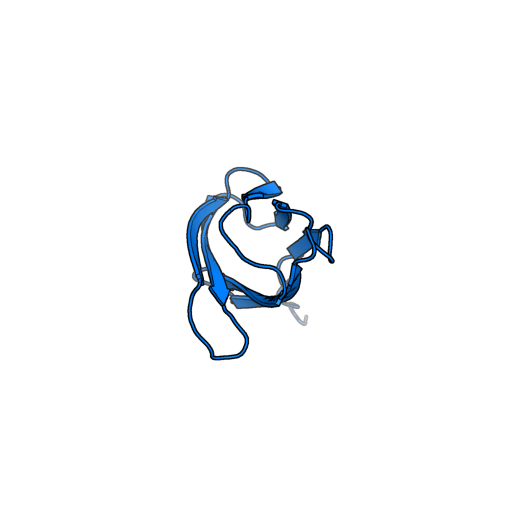7,96,52,77,72,40,62,35,42,40,36,36,25,40,89,86,70,47,76,80,42,75,49,75,45,68,30,82,54,55,61,45,79,44,80,37,75,94,54,74,71,45,62,34,37,40,35,43,32,46,96,87,51,75,46,77,46,84,41,40,36,59,113

Nearest PDB structures (foldseek):
  4g5a-assembly1_B  TM=8.760E-01  e=2.424E-04  Bacteroides thetaiotaomicron VPI-5482
  5z19-assembly2_B-2  TM=5.084E-01  e=1.897E-02  Mediterraneibacter gnavus
  2e9j-assembly1_A  TM=5.986E-01  e=1.220E-01  Homo sapiens
  3hs0-assembly2_A  TM=5.778E-01  e=1.509E-01  Naja kaouthia
  6fg9-assembly1_A  TM=4.532E-01  e=1.024E+00  Mus musculus

Radius of gyration: 13.45 Å; Cα contacts (8 Å, |Δi|>4): 180; chains: 1; bounding box: 32×36×32 Å

Foldseek 3Di:
DDPPPDDWDWDWDDAQDAFKIKIFTPPQAQFKKWKFKAAPVRDTPDIDIDGPNDRIDMDGCNVPDFHWIWIWIDTPVDIDIDIGGYDD

Mean predicted aligned error: 5.5 Å